Protein AF-A0A420DEM3-F1 (afdb_monomer_lite)

Organism: NCBI:txid1230530

Sequence (93 aa):
MNNKSKINGILQILMSIFWIYHYGILLYQYHFTNILFAFMYPNWTLILFIFMGILGIVIGSSVILGKKKIKTGYLQILGLLIIGIIIDLIVLS

Structure (mmCIF, N/CA/C/O backbone):
data_AF-A0A420DEM3-F1
#
_entry.id   AF-A0A420DEM3-F1
#
loop_
_atom_site.group_PDB
_atom_site.id
_atom_site.type_symbol
_atom_site.label_atom_id
_atom_site.label_alt_id
_atom_site.label_comp_id
_atom_site.label_asym_id
_atom_site.label_entity_id
_atom_site.label_seq_id
_atom_site.pdbx_PDB_ins_code
_atom_site.Cartn_x
_atom_site.Cartn_y
_atom_site.Cartn_z
_atom_site.occupancy
_atom_site.B_iso_or_equiv
_atom_site.auth_seq_id
_atom_site.auth_comp_id
_atom_site.auth_asym_id
_atom_site.auth_atom_id
_atom_site.pdbx_PDB_model_num
ATOM 1 N N . MET A 1 1 ? -19.032 -3.951 17.015 1.00 62.16 1 MET A N 1
ATOM 2 C CA . MET A 1 1 ? -17.839 -3.474 16.272 1.00 62.16 1 MET A CA 1
ATOM 3 C C . MET A 1 1 ? -18.048 -2.009 15.914 1.00 62.16 1 MET A C 1
ATOM 5 O O . MET A 1 1 ? -19.117 -1.693 15.412 1.00 62.16 1 MET A O 1
ATOM 9 N N . ASN A 1 2 ? -17.106 -1.115 16.223 1.00 80.31 2 ASN A N 1
ATOM 10 C CA . ASN A 1 2 ? -17.301 0.329 16.038 1.00 80.31 2 ASN A CA 1
ATOM 11 C C . ASN A 1 2 ? -17.410 0.681 14.540 1.00 80.31 2 ASN A C 1
ATOM 13 O O . ASN A 1 2 ? -16.525 0.320 13.762 1.00 80.31 2 ASN A O 1
ATOM 17 N N . ASN A 1 3 ? -18.464 1.403 14.140 1.00 89.19 3 ASN A N 1
ATO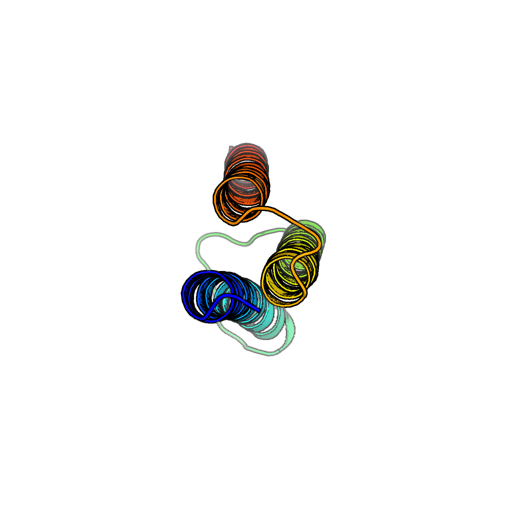M 18 C CA . ASN A 1 3 ? -18.663 1.853 12.756 1.00 89.19 3 ASN A CA 1
ATOM 19 C C . ASN A 1 3 ? -17.466 2.663 12.237 1.00 89.19 3 ASN A C 1
ATOM 21 O O . ASN A 1 3 ? -17.084 2.518 11.078 1.00 89.19 3 ASN A O 1
ATOM 25 N N . LYS A 1 4 ? -16.795 3.425 13.114 1.00 91.06 4 LYS A N 1
ATOM 26 C CA . LYS A 1 4 ? -15.5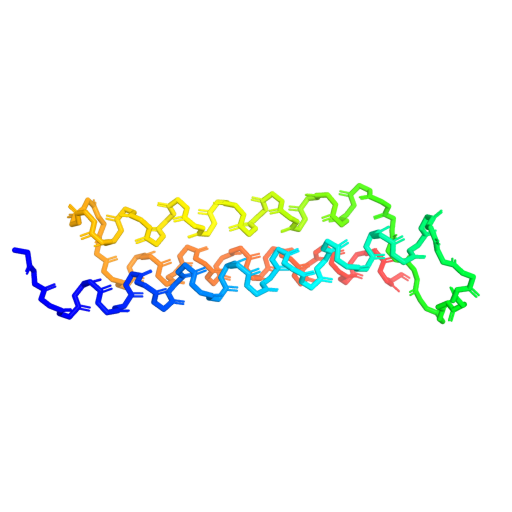71 4.162 12.766 1.00 91.06 4 LYS A CA 1
ATOM 27 C C . LYS A 1 4 ? -14.448 3.225 12.309 1.00 91.06 4 LYS A C 1
ATOM 29 O O . LYS A 1 4 ? -13.812 3.499 11.295 1.00 91.06 4 LYS A O 1
ATOM 34 N N . SER A 1 5 ? -14.227 2.108 13.005 1.00 91.00 5 SER A N 1
ATOM 35 C CA . SER A 1 5 ? -13.191 1.130 12.635 1.00 91.00 5 SER A CA 1
ATOM 36 C C . SER A 1 5 ? -13.496 0.441 11.310 1.00 91.00 5 SER A C 1
ATOM 38 O O . SER A 1 5 ? -12.583 0.249 10.514 1.00 91.00 5 SER A O 1
ATOM 40 N N . LYS A 1 6 ? -14.772 0.133 11.039 1.00 93.38 6 LYS A N 1
ATOM 41 C CA . LYS A 1 6 ? -15.195 -0.430 9.748 1.00 93.38 6 LYS A CA 1
ATOM 42 C C . LYS A 1 6 ? -14.881 0.520 8.594 1.00 93.38 6 LYS A C 1
ATOM 44 O O . LYS A 1 6 ? -14.204 0.117 7.659 1.00 93.38 6 LYS A O 1
ATOM 49 N N . ILE A 1 7 ? -15.320 1.778 8.691 1.00 96.31 7 ILE A N 1
ATOM 50 C CA . ILE A 1 7 ? -15.112 2.786 7.638 1.00 96.31 7 ILE A CA 1
ATOM 51 C C . ILE A 1 7 ? -13.615 2.993 7.372 1.00 96.31 7 ILE A C 1
ATOM 53 O O . ILE A 1 7 ? -13.177 2.943 6.228 1.00 96.31 7 ILE A O 1
ATOM 57 N N . ASN A 1 8 ? -12.812 3.158 8.428 1.00 96.25 8 ASN A N 1
ATOM 58 C CA . ASN A 1 8 ? -11.368 3.354 8.277 1.00 96.25 8 ASN A CA 1
ATOM 59 C C . ASN A 1 8 ? -10.669 2.109 7.713 1.00 96.25 8 ASN A C 1
ATOM 61 O O . ASN A 1 8 ? -9.790 2.232 6.869 1.00 96.25 8 ASN A O 1
ATOM 65 N N . GLY A 1 9 ? -11.065 0.911 8.143 1.00 96.31 9 GLY A N 1
ATOM 66 C CA . GLY A 1 9 ? -10.521 -0.329 7.597 1.00 96.31 9 GLY A CA 1
ATOM 67 C C . GLY A 1 9 ? -10.861 -0.520 6.114 1.00 96.31 9 GLY A C 1
ATOM 68 O O . GLY A 1 9 ? -9.993 -0.916 5.345 1.00 96.31 9 GLY A O 1
ATOM 69 N N . ILE A 1 10 ? -12.078 -0.159 5.687 1.00 97.56 10 ILE A N 1
ATOM 70 C CA . ILE A 1 10 ? -12.469 -0.160 4.267 1.00 97.56 10 ILE A CA 1
ATOM 71 C C . ILE A 1 10 ? -11.611 0.829 3.471 1.00 97.56 10 ILE A C 1
ATOM 73 O O . ILE A 1 10 ? -11.091 0.463 2.423 1.00 97.56 10 ILE A O 1
ATOM 77 N N . LEU A 1 11 ? -11.400 2.049 3.977 1.00 97.62 11 LEU A N 1
ATOM 78 C CA . LEU A 1 11 ? -10.525 3.034 3.327 1.00 97.62 11 LEU A CA 1
ATOM 79 C C . LEU A 1 11 ? -9.087 2.518 3.173 1.00 97.62 11 LEU A C 1
ATOM 81 O O . LEU A 1 11 ? -8.488 2.681 2.113 1.00 97.62 11 LEU A O 1
ATOM 85 N N . GLN A 1 12 ? -8.548 1.855 4.199 1.00 97.19 12 GLN A N 1
ATOM 86 C CA . GLN A 1 12 ? -7.219 1.233 4.148 1.00 97.19 12 GLN A CA 1
ATOM 87 C C . GLN A 1 12 ? -7.131 0.141 3.071 1.00 97.19 12 GLN A C 1
ATOM 89 O O . GLN A 1 12 ? -6.146 0.077 2.334 1.00 97.19 12 GLN A O 1
ATOM 94 N N . ILE A 1 13 ? -8.170 -0.689 2.941 1.00 98.19 13 ILE A N 1
ATOM 95 C CA . ILE A 1 13 ? -8.259 -1.709 1.887 1.00 98.19 13 ILE A CA 1
ATOM 96 C C . ILE A 1 13 ? -8.356 -1.055 0.507 1.00 98.19 13 ILE A C 1
ATOM 98 O O . ILE A 1 13 ? -7.625 -1.456 -0.389 1.00 98.19 13 ILE A O 1
ATOM 102 N N . LEU A 1 14 ? -9.201 -0.036 0.328 1.00 98.12 14 LEU A N 1
ATOM 103 C CA . LEU A 1 14 ? -9.357 0.652 -0.958 1.00 98.12 14 LEU A CA 1
ATOM 104 C C . LEU A 1 14 ? -8.050 1.299 -1.431 1.00 98.12 14 LEU A C 1
ATOM 106 O O . LEU A 1 14 ? -7.682 1.130 -2.591 1.00 98.12 14 LEU A O 1
ATOM 110 N N . MET A 1 15 ? -7.311 1.966 -0.537 1.00 96.62 15 MET A N 1
ATOM 111 C CA . MET A 1 15 ? -5.977 2.497 -0.856 1.00 96.62 15 MET A CA 1
ATOM 112 C C . MET A 1 15 ? -5.014 1.387 -1.294 1.00 96.62 15 MET A C 1
ATOM 114 O O . MET A 1 15 ? -4.244 1.559 -2.234 1.00 96.62 15 MET A O 1
ATOM 118 N N . SER A 1 16 ? -5.086 0.234 -0.633 1.00 97.56 16 SER A N 1
ATOM 119 C CA . SER A 1 16 ? -4.223 -0.910 -0.922 1.00 97.56 16 SER A CA 1
ATOM 120 C C . SER A 1 16 ? -4.582 -1.581 -2.254 1.00 97.56 16 SER A C 1
ATOM 122 O O . SER A 1 16 ? -3.695 -1.951 -3.014 1.00 97.56 16 SER A O 1
ATOM 124 N N . ILE A 1 17 ? -5.872 -1.677 -2.589 1.00 98.19 17 ILE A N 1
ATOM 125 C CA . ILE A 1 17 ? -6.346 -2.153 -3.897 1.00 98.19 17 ILE A CA 1
ATOM 126 C C . ILE A 1 17 ? -5.903 -1.199 -5.005 1.00 98.19 17 ILE A C 1
ATOM 128 O O . ILE A 1 17 ? -5.419 -1.660 -6.034 1.00 98.19 17 ILE A O 1
ATOM 132 N N . PHE A 1 18 ? -6.031 0.115 -4.796 1.00 97.62 18 PHE A N 1
ATOM 133 C CA . PHE A 1 18 ? -5.559 1.111 -5.758 1.00 97.62 18 PHE A CA 1
ATOM 134 C C . PHE A 1 18 ? -4.059 0.957 -6.032 1.00 97.62 18 PHE A C 1
ATOM 136 O O . PHE A 1 18 ? -3.645 0.948 -7.189 1.00 97.62 18 PHE A O 1
ATOM 143 N N . TRP A 1 19 ? -3.261 0.755 -4.982 1.00 97.06 19 TRP A N 1
ATOM 144 C CA . TRP A 1 19 ? -1.833 0.476 -5.106 1.00 97.06 19 TRP A CA 1
ATOM 145 C C . TRP A 1 19 ? -1.569 -0.776 -5.953 1.00 97.06 19 TRP A C 1
ATOM 147 O O . TRP A 1 19 ? -0.816 -0.717 -6.924 1.00 97.06 19 TRP A O 1
ATOM 157 N N . ILE A 1 20 ? -2.198 -1.909 -5.617 1.00 98.19 20 ILE A N 1
ATOM 158 C CA . ILE A 1 20 ? -2.047 -3.164 -6.374 1.00 98.19 20 ILE A CA 1
ATOM 159 C C . ILE A 1 20 ? -2.421 -2.954 -7.837 1.00 98.19 20 ILE A C 1
ATOM 161 O O . ILE A 1 20 ? -1.691 -3.385 -8.723 1.00 98.19 20 ILE A O 1
ATOM 165 N N . TYR A 1 21 ? -3.547 -2.288 -8.088 1.00 98.12 21 TYR A N 1
ATOM 166 C CA . TYR A 1 21 ? -4.025 -2.019 -9.434 1.00 98.12 21 TYR A CA 1
ATOM 167 C C . TYR A 1 21 ? -3.017 -1.186 -10.228 1.00 98.12 21 TYR A C 1
ATOM 169 O O . TYR A 1 21 ? -2.688 -1.556 -11.351 1.00 98.12 21 TYR A O 1
ATOM 177 N N . HIS A 1 22 ? -2.480 -0.116 -9.634 1.00 96.25 22 HIS A N 1
ATOM 178 C CA . HIS A 1 22 ? -1.509 0.764 -10.279 1.00 96.25 22 HIS A CA 1
ATOM 179 C C . HIS A 1 22 ? -0.238 0.021 -10.723 1.00 96.25 22 HIS A C 1
ATOM 181 O O . HIS A 1 22 ? 0.173 0.137 -11.875 1.00 96.25 22 HIS A O 1
ATOM 187 N N . TYR A 1 23 ? 0.365 -0.796 -9.858 1.00 96.31 23 TYR A N 1
ATOM 188 C CA . TYR A 1 23 ? 1.574 -1.537 -10.242 1.00 96.31 23 TYR A CA 1
ATOM 189 C C . TYR A 1 23 ? 1.275 -2.804 -11.047 1.00 96.31 23 TYR A C 1
ATOM 191 O O . TYR A 1 23 ? 2.098 -3.219 -11.860 1.00 96.31 23 TYR A O 1
ATOM 199 N N . GLY A 1 24 ? 0.089 -3.392 -10.884 1.00 96.88 24 GLY A N 1
ATOM 200 C CA . GLY A 1 24 ? -0.385 -4.504 -11.702 1.00 96.88 24 GLY A CA 1
ATOM 201 C C . GLY A 1 24 ? -0.600 -4.099 -13.158 1.00 96.88 24 GLY A C 1
ATOM 202 O O . GLY A 1 24 ? -0.152 -4.810 -14.056 1.00 96.88 24 GLY A O 1
ATOM 203 N N . ILE A 1 25 ? -1.220 -2.938 -13.406 1.00 96.31 2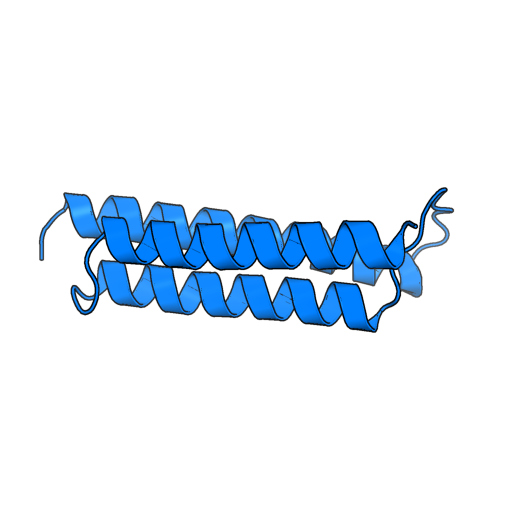5 ILE A N 1
ATOM 204 C CA . ILE A 1 25 ? -1.385 -2.428 -14.772 1.00 96.31 25 ILE A CA 1
ATOM 205 C C . ILE A 1 25 ? -0.036 -2.056 -15.387 1.00 96.31 25 ILE A C 1
ATOM 207 O O . ILE A 1 25 ? 0.188 -2.353 -16.557 1.00 96.31 25 ILE A O 1
ATOM 211 N N . LEU A 1 26 ? 0.882 -1.488 -14.600 1.00 95.31 26 LEU A N 1
ATOM 212 C CA . LEU A 1 26 ? 2.226 -1.158 -15.068 1.00 95.31 26 LEU A CA 1
ATOM 213 C C . LEU A 1 26 ? 2.995 -2.423 -15.479 1.00 95.31 26 LEU A C 1
ATOM 215 O O . LEU A 1 26 ? 3.535 -2.495 -16.580 1.00 95.31 26 LEU A O 1
ATOM 219 N N . LEU A 1 27 ? 2.962 -3.461 -14.636 1.00 95.88 27 LEU A N 1
ATOM 220 C CA . LEU A 1 27 ? 3.575 -4.755 -14.935 1.00 95.88 27 LEU A CA 1
ATOM 221 C C . LEU A 1 27 ? 2.970 -5.382 -16.195 1.00 95.88 27 LEU A C 1
ATOM 223 O O . LEU A 1 27 ? 3.703 -5.921 -17.022 1.00 95.88 27 LEU A O 1
ATOM 227 N N . TYR A 1 28 ? 1.648 -5.296 -16.361 1.00 95.44 28 TYR A N 1
ATOM 228 C CA . TYR A 1 28 ? 0.973 -5.778 -17.562 1.00 95.44 28 TYR A CA 1
ATOM 229 C C . TYR A 1 28 ? 1.435 -5.018 -18.814 1.00 95.44 28 TYR A C 1
ATOM 231 O O . TYR A 1 28 ? 1.806 -5.634 -19.810 1.00 95.44 28 TYR A O 1
ATOM 239 N N . GLN A 1 29 ? 1.471 -3.687 -18.759 1.00 95.56 29 GLN A N 1
ATOM 240 C CA . GLN A 1 29 ? 1.901 -2.864 -19.889 1.00 95.56 29 GLN A CA 1
ATOM 241 C C . GLN A 1 29 ? 3.351 -3.155 -20.295 1.00 95.56 29 GLN A C 1
ATOM 243 O O . GLN A 1 29 ? 3.641 -3.240 -21.480 1.00 95.56 29 GLN A O 1
ATOM 248 N N . TYR A 1 30 ? 4.241 -3.408 -19.335 1.00 93.94 30 TYR A N 1
ATOM 249 C CA . TYR A 1 30 ? 5.649 -3.712 -19.621 1.00 93.94 30 TYR A CA 1
ATOM 250 C C . TYR A 1 30 ? 5.860 -5.007 -20.417 1.00 93.94 30 TYR A C 1
ATOM 252 O O . TYR A 1 30 ? 6.885 -5.148 -21.077 1.00 93.94 30 TYR A O 1
ATOM 260 N N . HIS A 1 31 ? 4.918 -5.954 -20.359 1.00 93.75 31 HIS A N 1
ATOM 261 C CA . HIS A 1 31 ? 5.080 -7.280 -20.973 1.00 93.75 31 HIS A CA 1
ATOM 262 C C . HIS A 1 31 ? 4.126 -7.552 -22.131 1.00 93.75 31 HIS A C 1
ATOM 264 O O . HIS A 1 31 ? 4.423 -8.390 -22.979 1.00 93.75 31 HIS A O 1
ATOM 270 N N . PHE A 1 32 ? 2.966 -6.898 -22.145 1.00 93.50 32 PHE A N 1
ATOM 271 C CA . PHE A 1 32 ? 1.865 -7.252 -23.038 1.00 93.50 32 PHE A CA 1
ATOM 272 C C . PHE A 1 32 ? 1.403 -6.092 -23.919 1.00 93.50 32 PHE A C 1
ATOM 274 O O . PHE A 1 32 ? 0.490 -6.270 -24.725 1.00 93.50 32 PHE A O 1
ATOM 281 N N . THR A 1 33 ? 2.007 -4.907 -23.795 1.00 91.62 33 THR A N 1
ATOM 282 C CA . THR A 1 33 ? 1.720 -3.776 -24.680 1.00 91.62 33 THR A CA 1
ATOM 283 C C . THR A 1 33 ? 3.003 -3.210 -25.283 1.00 91.62 33 THR A C 1
ATOM 285 O O . THR A 1 33 ? 4.094 -3.374 -24.754 1.00 91.62 33 THR A O 1
ATOM 288 N N . ASN A 1 34 ? 2.868 -2.520 -26.416 1.00 89.19 34 ASN A N 1
ATOM 289 C CA . ASN A 1 34 ? 3.989 -1.876 -27.112 1.00 89.19 34 ASN A CA 1
ATOM 290 C C . ASN A 1 34 ? 4.214 -0.431 -26.628 1.00 89.19 34 ASN A C 1
ATOM 292 O O . ASN A 1 34 ? 4.638 0.428 -27.401 1.00 89.19 34 ASN A O 1
ATOM 296 N N . ILE A 1 35 ? 3.847 -0.126 -25.380 1.00 90.56 35 ILE A N 1
ATOM 297 C CA . ILE A 1 35 ? 3.996 1.220 -24.821 1.00 90.56 35 ILE A CA 1
ATOM 298 C C . ILE A 1 35 ? 5.463 1.407 -24.423 1.00 90.56 35 ILE A C 1
ATOM 300 O O . ILE A 1 35 ? 5.989 0.640 -23.621 1.00 90.56 35 ILE A O 1
ATOM 304 N N . LEU A 1 36 ? 6.121 2.434 -24.969 1.00 86.62 36 LEU A N 1
ATOM 305 C CA . LEU A 1 36 ? 7.456 2.831 -24.524 1.00 86.62 36 LEU A CA 1
ATOM 306 C C . LEU A 1 36 ? 7.356 3.696 -23.266 1.00 86.62 36 LEU A C 1
ATOM 308 O O . LEU A 1 36 ? 6.675 4.722 -23.261 1.00 86.62 36 LEU A O 1
ATOM 312 N N . PHE A 1 37 ? 8.086 3.307 -22.226 1.00 87.06 37 PHE A N 1
ATOM 313 C CA . PHE A 1 37 ? 8.196 4.059 -20.981 1.00 87.06 37 PHE A CA 1
ATOM 314 C C . PHE A 1 37 ? 9.552 4.758 -20.910 1.00 87.06 37 PHE A C 1
ATOM 316 O O . PHE A 1 37 ? 10.578 4.154 -21.209 1.00 87.06 37 PHE A O 1
ATOM 323 N N . ALA A 1 38 ? 9.560 6.027 -20.492 1.00 85.81 38 ALA A N 1
ATOM 324 C CA . ALA A 1 38 ? 10.801 6.781 -20.287 1.00 85.81 38 ALA A CA 1
ATOM 325 C C . ALA A 1 38 ? 11.636 6.223 -19.120 1.00 85.81 38 ALA A C 1
ATOM 327 O O . ALA A 1 38 ? 12.861 6.262 -19.163 1.00 85.81 38 ALA A O 1
ATOM 328 N N . PHE A 1 39 ? 10.963 5.676 -18.105 1.00 84.25 39 PHE A N 1
ATOM 329 C CA . PHE A 1 39 ? 11.565 5.012 -16.954 1.00 84.25 39 PHE A CA 1
ATOM 330 C C . PHE A 1 39 ? 10.831 3.702 -16.709 1.00 84.25 39 PHE A C 1
ATOM 332 O O . PHE A 1 39 ? 9.599 3.678 -16.692 1.00 84.25 39 PHE A O 1
ATOM 339 N N . MET A 1 40 ? 11.582 2.619 -16.527 1.00 90.62 40 MET A N 1
ATOM 340 C CA . MET A 1 40 ? 11.022 1.283 -16.387 1.00 90.62 40 MET A CA 1
ATOM 341 C C . MET A 1 40 ? 11.553 0.629 -15.116 1.00 90.62 40 MET A C 1
ATOM 343 O O . MET A 1 40 ? 12.749 0.387 -14.974 1.00 90.62 40 MET A O 1
ATOM 347 N N . TYR A 1 41 ? 10.647 0.331 -14.188 1.00 91.31 41 TYR A N 1
ATOM 348 C CA . TYR A 1 41 ? 10.983 -0.447 -13.005 1.00 91.31 41 TYR A CA 1
ATOM 349 C C . TYR A 1 41 ? 11.334 -1.885 -13.390 1.00 91.31 41 TYR A C 1
ATOM 351 O O . TYR A 1 41 ? 10.631 -2.482 -14.211 1.00 91.31 41 TYR A O 1
ATOM 359 N N . PRO A 1 42 ? 12.339 -2.491 -12.741 1.00 93.00 42 PRO A N 1
ATOM 360 C CA . PRO A 1 42 ? 12.537 -3.925 -12.799 1.00 93.00 42 PRO A CA 1
ATOM 361 C C . PRO A 1 42 ? 11.276 -4.676 -12.355 1.00 93.00 42 PRO A C 1
ATOM 363 O O . PRO A 1 42 ? 10.598 -4.295 -11.397 1.00 93.00 42 PRO A O 1
ATOM 366 N N . ASN A 1 43 ? 10.998 -5.808 -12.997 1.00 93.94 43 ASN A N 1
ATOM 367 C CA . ASN A 1 43 ? 9.807 -6.614 -12.709 1.00 93.94 43 ASN A CA 1
ATOM 368 C C . ASN A 1 43 ? 9.706 -7.037 -11.239 1.00 93.94 43 ASN A C 1
ATOM 370 O O . ASN A 1 43 ? 8.616 -7.045 -10.668 1.00 93.94 43 ASN A O 1
ATOM 374 N N . TRP A 1 44 ? 10.840 -7.363 -10.610 1.00 93.81 44 TRP A N 1
ATOM 375 C CA . TRP A 1 44 ? 10.877 -7.762 -9.203 1.00 93.81 44 TRP A CA 1
ATOM 376 C C . TRP A 1 44 ? 10.397 -6.637 -8.274 1.00 93.81 44 TRP A C 1
ATOM 378 O O . TRP A 1 44 ? 9.733 -6.917 -7.277 1.00 93.81 44 TRP A O 1
ATOM 388 N N . THR A 1 45 ? 10.658 -5.374 -8.626 1.00 95.50 45 THR A N 1
ATOM 389 C CA . THR A 1 45 ? 10.212 -4.196 -7.874 1.00 95.50 45 THR A CA 1
ATOM 390 C C . THR A 1 45 ? 8.693 -4.058 -7.937 1.00 95.50 45 THR A C 1
ATOM 392 O O . THR A 1 45 ? 8.042 -3.892 -6.908 1.00 95.50 45 THR A O 1
ATOM 395 N N . LEU A 1 46 ? 8.106 -4.221 -9.128 1.00 95.94 46 LEU A N 1
ATOM 396 C CA . LEU A 1 46 ? 6.652 -4.177 -9.315 1.00 95.94 46 LEU A CA 1
ATOM 397 C C . LEU A 1 46 ? 5.939 -5.299 -8.563 1.00 95.94 46 LEU A C 1
ATOM 399 O O . LEU A 1 46 ? 4.938 -5.058 -7.889 1.00 95.94 46 LEU A O 1
ATOM 403 N N . ILE A 1 47 ? 6.484 -6.514 -8.628 1.00 96.50 47 ILE A N 1
ATOM 404 C CA . ILE A 1 47 ? 5.972 -7.664 -7.878 1.00 96.50 47 ILE A CA 1
ATOM 405 C C . ILE A 1 47 ? 6.002 -7.366 -6.373 1.00 96.50 47 ILE A C 1
ATOM 407 O O . ILE A 1 47 ? 5.016 -7.599 -5.674 1.00 96.50 47 ILE A O 1
ATOM 411 N N . LEU A 1 48 ? 7.099 -6.796 -5.873 1.00 96.75 48 LEU A N 1
ATOM 412 C CA . LEU A 1 48 ? 7.247 -6.428 -4.468 1.00 96.75 48 LEU A CA 1
ATOM 413 C C . LEU A 1 48 ? 6.239 -5.348 -4.039 1.00 96.75 48 LEU A C 1
ATOM 415 O O . LEU A 1 48 ? 5.626 -5.475 -2.979 1.00 96.75 48 LEU A O 1
ATOM 419 N N . PHE A 1 49 ? 5.986 -4.338 -4.872 1.00 96.50 49 PHE A N 1
ATOM 420 C CA . PHE A 1 49 ? 4.960 -3.323 -4.613 1.00 96.50 49 PHE A CA 1
ATOM 421 C C . PHE A 1 49 ? 3.539 -3.898 -4.600 1.00 96.50 49 PHE A C 1
ATOM 423 O O . PHE A 1 49 ? 2.737 -3.536 -3.737 1.00 96.50 49 PHE A O 1
ATOM 430 N N . ILE A 1 50 ? 3.230 -4.846 -5.487 1.00 97.44 50 ILE A N 1
ATOM 431 C CA . ILE A 1 50 ? 1.960 -5.582 -5.452 1.00 97.44 50 ILE A CA 1
ATOM 432 C C . ILE A 1 50 ? 1.835 -6.367 -4.137 1.00 97.44 50 ILE A C 1
ATOM 434 O O . ILE A 1 50 ? 0.799 -6.290 -3.472 1.00 97.44 50 ILE A O 1
ATOM 438 N N . PHE A 1 51 ? 2.896 -7.057 -3.704 1.00 97.69 51 PHE A N 1
ATOM 439 C CA . PHE A 1 51 ? 2.913 -7.756 -2.415 1.00 97.69 51 PHE A CA 1
ATOM 440 C C . PHE A 1 51 ? 2.693 -6.810 -1.228 1.00 97.69 51 PHE A C 1
ATOM 442 O O . PHE A 1 51 ? 1.923 -7.138 -0.323 1.00 97.69 51 PHE A O 1
ATOM 449 N N . MET A 1 52 ? 3.302 -5.622 -1.230 1.00 97.38 52 MET A N 1
ATOM 450 C CA . MET A 1 52 ? 3.059 -4.602 -0.201 1.00 97.38 52 MET A CA 1
ATOM 451 C C . MET A 1 52 ? 1.595 -4.160 -0.164 1.00 97.38 52 MET A C 1
ATOM 453 O O . MET A 1 52 ? 1.012 -4.054 0.917 1.00 97.38 52 MET A O 1
ATOM 457 N N . GLY A 1 53 ? 0.968 -3.974 -1.326 1.00 97.19 53 GLY A N 1
ATOM 458 C CA . GLY A 1 53 ? -0.463 -3.698 -1.411 1.00 97.19 53 GLY A CA 1
ATOM 459 C C . GLY A 1 53 ? -1.313 -4.828 -0.815 1.00 97.19 53 GLY A C 1
ATOM 460 O O . GLY A 1 53 ? -2.230 -4.568 -0.038 1.00 97.19 53 GLY A O 1
ATOM 461 N N . ILE A 1 54 ? -0.973 -6.096 -1.076 1.00 98.06 54 ILE A N 1
ATOM 462 C CA . ILE A 1 54 ? -1.668 -7.251 -0.472 1.00 98.06 54 ILE A CA 1
ATOM 463 C C . ILE A 1 54 ? -1.533 -7.228 1.059 1.00 98.06 54 ILE A C 1
ATOM 465 O O . ILE A 1 54 ? -2.524 -7.418 1.771 1.00 98.06 54 ILE A O 1
ATOM 469 N N . LEU A 1 55 ? -0.342 -6.928 1.588 1.00 97.62 55 LEU A N 1
ATOM 470 C CA . LEU A 1 55 ? -0.142 -6.745 3.032 1.00 97.62 55 LEU A CA 1
ATOM 471 C C . LEU A 1 55 ? -1.015 -5.608 3.586 1.00 97.62 55 LEU A C 1
ATOM 473 O O . LEU A 1 55 ? -1.601 -5.752 4.662 1.00 97.62 55 LEU A O 1
ATOM 477 N N . GLY A 1 56 ? -1.166 -4.512 2.841 1.00 97.19 56 GLY A N 1
ATOM 478 C CA . GLY A 1 56 ? -2.073 -3.412 3.171 1.00 97.19 56 GLY A CA 1
ATOM 479 C C . GLY A 1 56 ? -3.537 -3.852 3.309 1.00 97.19 56 GLY A C 1
ATOM 480 O O . GLY A 1 56 ? -4.209 -3.470 4.272 1.00 97.19 56 GLY A O 1
ATOM 481 N N . ILE A 1 57 ? -4.015 -4.749 2.437 1.00 97.88 57 ILE A N 1
ATOM 482 C CA . ILE A 1 57 ? -5.362 -5.340 2.540 1.00 97.88 57 ILE A CA 1
ATOM 483 C C . ILE A 1 57 ? -5.507 -6.163 3.827 1.00 97.88 57 ILE A C 1
ATOM 485 O O . ILE A 1 57 ? -6.523 -6.054 4.523 1.00 97.88 57 ILE A O 1
ATOM 489 N N . VAL A 1 58 ? -4.496 -6.960 4.186 1.00 97.69 58 VAL A N 1
ATOM 490 C CA . VAL A 1 58 ? -4.498 -7.755 5.429 1.00 97.69 58 VAL A CA 1
ATOM 491 C C . VAL A 1 58 ? -4.537 -6.847 6.662 1.00 97.69 58 VAL A C 1
ATOM 493 O O . VAL A 1 58 ? -5.269 -7.119 7.623 1.00 97.69 58 VAL A O 1
ATOM 496 N N . ILE A 1 59 ? -3.795 -5.737 6.635 1.00 96.75 59 ILE A N 1
ATOM 497 C CA . ILE A 1 59 ? -3.799 -4.730 7.702 1.00 96.75 59 ILE A CA 1
ATOM 498 C C . ILE A 1 59 ? -5.185 -4.088 7.825 1.00 96.75 59 ILE A C 1
ATOM 500 O O . ILE A 1 59 ? -5.752 -4.090 8.922 1.00 96.75 59 ILE A O 1
ATOM 504 N N . GLY A 1 60 ? -5.761 -3.610 6.719 1.00 95.88 60 GLY A N 1
ATOM 505 C CA . GLY A 1 60 ? -7.091 -2.997 6.706 1.00 95.88 60 GLY A CA 1
ATOM 506 C C . GLY A 1 60 ? -8.181 -3.961 7.184 1.00 95.88 60 GLY A C 1
ATOM 507 O O . GLY A 1 60 ? -8.993 -3.610 8.040 1.00 95.88 60 GLY A O 1
ATOM 508 N N . SER A 1 61 ? -8.123 -5.224 6.754 1.00 96.12 61 SER A N 1
ATOM 509 C CA . SER A 1 61 ? -9.018 -6.293 7.223 1.00 96.12 61 SER A CA 1
ATOM 510 C C . SER A 1 61 ? -8.881 -6.540 8.729 1.00 96.12 61 SER A C 1
ATOM 512 O O . SER A 1 61 ? -9.874 -6.718 9.434 1.00 96.12 61 SER A O 1
ATOM 514 N N . SER A 1 62 ? -7.657 -6.478 9.261 1.00 95.12 62 SER A N 1
ATOM 515 C CA . SER A 1 62 ? -7.402 -6.603 10.701 1.00 95.12 62 SER A CA 1
ATOM 516 C C . SER A 1 62 ? -7.973 -5.428 11.508 1.00 95.12 62 SER A C 1
ATOM 518 O O . SER A 1 62 ? -8.388 -5.621 12.653 1.00 95.12 62 SER A O 1
ATOM 520 N N . VAL A 1 63 ? -8.027 -4.222 10.925 1.00 95.38 63 VAL A N 1
ATOM 521 C CA . VAL A 1 63 ? -8.693 -3.049 11.522 1.00 95.38 63 VAL A CA 1
ATOM 522 C C . VAL A 1 63 ? -10.212 -3.203 11.488 1.00 95.38 63 VAL A C 1
ATOM 524 O O . VAL A 1 63 ? -10.864 -2.910 12.493 1.00 95.38 63 VAL A O 1
ATOM 527 N N . ILE A 1 64 ? -10.774 -3.718 10.384 1.00 95.06 64 ILE A N 1
ATOM 528 C CA . ILE A 1 64 ? -12.206 -4.037 10.291 1.00 95.06 64 ILE A CA 1
ATOM 529 C C . ILE A 1 64 ? -12.572 -5.004 11.411 1.00 95.06 64 ILE A C 1
ATOM 531 O O . ILE A 1 64 ? -13.410 -4.657 12.230 1.00 95.06 64 ILE A O 1
ATOM 535 N N . LEU A 1 65 ? -11.889 -6.148 11.516 1.00 93.31 65 LEU A N 1
ATOM 536 C CA . LEU A 1 65 ? -12.145 -7.190 12.521 1.00 93.31 65 LEU A CA 1
ATOM 537 C C . LEU A 1 65 ? -11.873 -6.757 13.976 1.00 93.31 65 LEU A C 1
ATOM 539 O O . LEU A 1 65 ? -12.048 -7.556 14.892 1.00 93.31 65 LEU A O 1
ATOM 543 N N . GLY A 1 66 ? -11.408 -5.527 14.213 1.00 90.06 66 GLY A N 1
ATOM 544 C CA . GLY A 1 66 ? -11.090 -5.022 15.549 1.00 90.06 66 GLY A CA 1
ATOM 545 C C . GLY A 1 66 ? -9.830 -5.631 16.174 1.00 90.06 66 GLY A C 1
ATOM 546 O O . GLY A 1 66 ? -9.540 -5.346 17.332 1.00 90.06 66 GLY A O 1
ATOM 547 N N . LYS A 1 67 ? -9.056 -6.424 15.419 1.00 90.81 67 LYS A N 1
ATOM 548 C CA . LYS A 1 67 ? -7.781 -7.017 15.864 1.00 90.81 67 LYS A CA 1
ATOM 549 C C . LYS A 1 67 ? -6.660 -5.979 15.968 1.00 90.81 67 LYS A C 1
ATOM 551 O O . LYS A 1 67 ? -5.677 -6.202 16.668 1.00 90.81 67 LYS A O 1
ATOM 556 N N . LYS A 1 68 ? -6.789 -4.846 15.267 1.00 91.00 68 LYS A N 1
ATOM 557 C CA . LYS A 1 68 ? -5.840 -3.722 15.299 1.00 91.00 68 LYS A CA 1
ATOM 558 C C . LYS A 1 68 ? -6.544 -2.385 15.505 1.00 91.00 68 LYS A C 1
ATOM 560 O O . LYS A 1 68 ? -7.671 -2.181 15.057 1.00 91.00 68 LYS A O 1
ATOM 565 N N . LYS A 1 69 ? -5.847 -1.439 16.144 1.00 93.06 69 LYS A N 1
ATOM 566 C CA . LYS A 1 69 ? -6.310 -0.048 16.264 1.00 93.06 69 LYS A CA 1
ATOM 567 C C . LYS A 1 69 ? -6.198 0.652 14.904 1.00 93.06 69 LYS A C 1
ATOM 569 O O . LYS A 1 69 ? -5.270 0.397 14.138 1.00 93.06 69 LYS A O 1
ATOM 574 N N . ILE A 1 70 ? -7.092 1.606 14.641 1.00 92.69 70 ILE A N 1
ATOM 575 C CA . ILE A 1 70 ? -7.103 2.387 13.389 1.00 92.69 70 ILE A CA 1
ATOM 576 C C . ILE A 1 70 ? -5.745 3.067 13.154 1.00 92.69 70 ILE A C 1
ATOM 578 O O . ILE A 1 70 ? -5.146 2.899 12.094 1.00 92.69 70 ILE A O 1
ATOM 582 N N . LYS A 1 71 ? -5.221 3.761 14.178 1.00 93.75 71 LYS A N 1
ATOM 583 C CA . LYS A 1 71 ? -3.929 4.466 14.121 1.00 93.75 71 LYS A CA 1
ATOM 584 C C . LYS A 1 71 ? -2.769 3.526 13.785 1.00 93.75 71 LYS A C 1
ATOM 586 O O . LYS A 1 71 ? -1.927 3.869 12.967 1.00 93.75 71 LYS A O 1
ATOM 591 N N . THR A 1 72 ? -2.741 2.332 14.383 1.00 94.19 72 THR A N 1
ATOM 592 C CA . THR A 1 72 ? -1.694 1.341 14.093 1.00 94.19 72 THR A CA 1
ATOM 593 C C . THR A 1 7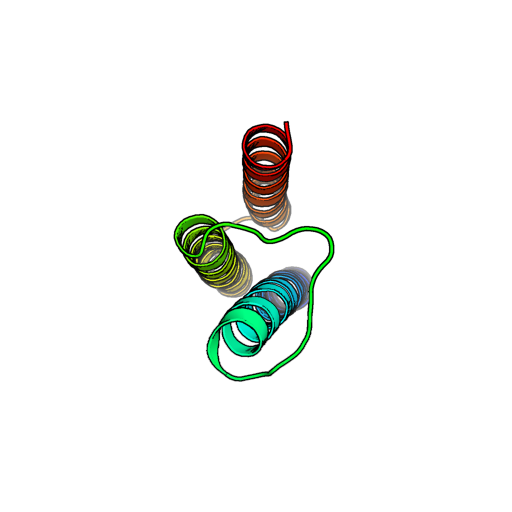2 ? -1.796 0.799 12.670 1.00 94.19 72 THR A C 1
ATOM 595 O O . THR A 1 72 ? -0.763 0.569 12.059 1.00 94.19 72 THR A O 1
ATOM 598 N N . GLY A 1 73 ? -3.007 0.645 12.121 1.00 94.38 73 GLY A N 1
ATOM 599 C CA . GLY A 1 73 ? -3.185 0.237 10.723 1.00 94.38 73 GLY A CA 1
ATOM 600 C C . GLY A 1 73 ? -2.612 1.263 9.745 1.00 94.38 73 GLY A C 1
ATOM 601 O O . GLY A 1 73 ? -1.799 0.915 8.895 1.00 94.38 73 GLY A O 1
ATOM 602 N N . TYR A 1 74 ? -2.937 2.546 9.938 1.00 95.50 74 TYR A N 1
ATOM 603 C CA . TYR A 1 74 ? -2.378 3.621 9.113 1.00 95.50 74 TYR A CA 1
ATOM 604 C C . TYR A 1 74 ? -0.862 3.761 9.252 1.00 95.50 74 TYR A C 1
ATOM 606 O O . TYR A 1 74 ? -0.192 3.951 8.247 1.00 95.50 74 TYR A O 1
ATOM 614 N N . LEU A 1 75 ? -0.305 3.619 10.461 1.00 96.69 75 LEU A N 1
ATOM 615 C CA . LEU A 1 75 ? 1.150 3.644 10.652 1.00 96.69 75 LEU A CA 1
ATOM 616 C C . LEU A 1 75 ? 1.857 2.519 9.888 1.00 96.69 75 LEU A C 1
ATOM 618 O O . LEU A 1 75 ? 2.923 2.743 9.328 1.00 96.69 75 LEU A O 1
ATOM 622 N N . GLN A 1 76 ? 1.268 1.323 9.838 1.00 96.19 76 GLN A N 1
ATOM 623 C CA . GLN A 1 76 ? 1.845 0.211 9.084 1.00 96.19 76 GLN A CA 1
ATOM 624 C C . GLN A 1 76 ? 1.784 0.450 7.573 1.00 96.19 76 GLN A C 1
ATOM 626 O O . GLN A 1 76 ? 2.777 0.221 6.892 1.00 96.19 76 GLN A O 1
ATOM 631 N N . ILE A 1 77 ? 0.659 0.957 7.060 1.00 95.94 77 ILE A N 1
ATOM 632 C CA . ILE A 1 77 ? 0.527 1.323 5.641 1.00 95.94 77 ILE A CA 1
ATOM 633 C C . ILE A 1 77 ? 1.495 2.456 5.279 1.00 95.94 77 ILE A C 1
ATOM 635 O O . ILE A 1 77 ? 2.134 2.403 4.235 1.00 95.94 77 ILE A O 1
ATOM 639 N N . LEU A 1 78 ? 1.667 3.442 6.161 1.00 96.12 78 LEU A N 1
ATOM 640 C CA . LEU A 1 78 ? 2.654 4.504 5.984 1.00 96.12 78 LEU A CA 1
ATOM 641 C C . LEU A 1 78 ? 4.088 3.955 5.976 1.00 96.12 78 LEU A C 1
ATOM 643 O O . LEU A 1 78 ? 4.901 4.385 5.168 1.00 96.12 78 LEU A O 1
ATOM 647 N N . GLY A 1 79 ? 4.397 2.977 6.830 1.00 96.62 79 GLY A N 1
ATOM 648 C CA . GLY A 1 79 ? 5.680 2.276 6.793 1.00 96.62 79 GLY A CA 1
ATOM 649 C C . GLY A 1 79 ? 5.922 1.583 5.450 1.00 96.62 79 GLY A C 1
ATOM 650 O O . GLY A 1 79 ? 6.999 1.724 4.882 1.00 96.62 79 GLY A O 1
ATOM 651 N N . LEU A 1 80 ? 4.907 0.904 4.904 1.00 95.94 80 LEU A N 1
ATOM 652 C CA . LEU A 1 80 ? 4.980 0.300 3.567 1.00 95.94 80 LEU A CA 1
ATOM 653 C C . LEU A 1 80 ? 5.179 1.358 2.467 1.00 95.94 80 LEU A C 1
ATOM 655 O O . LEU A 1 80 ? 6.007 1.144 1.587 1.00 95.94 80 LEU A O 1
ATOM 659 N N . LEU A 1 81 ? 4.498 2.513 2.552 1.00 94.75 81 LEU A N 1
ATOM 660 C CA . LEU A 1 81 ? 4.717 3.673 1.668 1.00 94.75 81 LEU A CA 1
ATOM 661 C C . LEU A 1 81 ? 6.172 4.129 1.667 1.00 94.75 81 LEU A C 1
ATOM 663 O O . LEU A 1 81 ? 6.779 4.253 0.609 1.00 94.75 81 LEU A O 1
ATOM 667 N N . ILE A 1 82 ? 6.736 4.348 2.853 1.00 96.50 82 ILE A N 1
ATOM 668 C CA . ILE A 1 82 ? 8.112 4.826 3.000 1.00 96.50 82 ILE A CA 1
ATOM 669 C C . ILE A 1 82 ? 9.102 3.811 2.425 1.00 96.50 82 ILE A C 1
ATOM 671 O O . ILE A 1 82 ? 10.011 4.199 1.699 1.00 96.50 82 ILE A O 1
ATOM 675 N N . ILE A 1 83 ? 8.914 2.515 2.696 1.00 95.50 83 ILE A N 1
ATOM 676 C CA . ILE A 1 83 ? 9.769 1.467 2.121 1.00 95.50 83 ILE A CA 1
ATOM 677 C C . ILE A 1 83 ? 9.652 1.466 0.591 1.00 95.50 83 ILE A C 1
ATOM 679 O O . ILE A 1 83 ? 10.670 1.377 -0.090 1.00 95.50 83 ILE A O 1
ATOM 683 N N . GLY A 1 84 ? 8.437 1.609 0.054 1.00 93.69 84 GLY A N 1
ATOM 684 C CA . GLY A 1 84 ? 8.205 1.713 -1.385 1.00 93.69 84 GLY A CA 1
ATOM 685 C C . GLY A 1 84 ? 8.984 2.864 -2.024 1.00 93.69 84 GLY A C 1
ATOM 686 O O . GLY A 1 84 ? 9.684 2.651 -3.007 1.00 93.69 84 GLY A O 1
ATOM 687 N N . ILE A 1 85 ? 8.939 4.048 -1.406 1.00 93.69 85 ILE A N 1
ATOM 688 C CA . ILE A 1 85 ? 9.678 5.241 -1.851 1.00 93.69 85 ILE A CA 1
ATOM 689 C C . ILE A 1 85 ? 11.196 5.037 -1.756 1.00 93.69 85 ILE A C 1
ATOM 691 O O . ILE A 1 85 ? 11.931 5.461 -2.638 1.00 93.69 85 ILE A O 1
ATOM 695 N N . ILE A 1 86 ? 11.696 4.381 -0.706 1.00 95.88 86 ILE A N 1
ATOM 696 C CA . ILE A 1 86 ? 13.135 4.101 -0.584 1.00 95.88 86 ILE A CA 1
ATOM 697 C C . ILE A 1 86 ? 13.601 3.184 -1.719 1.00 95.88 86 ILE A C 1
ATOM 699 O O . ILE A 1 86 ? 14.640 3.437 -2.321 1.00 95.88 86 ILE A O 1
ATOM 703 N N . ILE A 1 87 ? 12.834 2.134 -2.027 1.00 93.75 87 ILE A N 1
ATOM 704 C CA . ILE A 1 87 ? 13.150 1.228 -3.137 1.00 93.75 87 ILE A CA 1
ATOM 705 C C . ILE A 1 87 ? 13.113 1.982 -4.467 1.00 93.75 87 ILE A C 1
ATOM 707 O O . ILE A 1 87 ? 14.013 1.809 -5.280 1.00 93.75 87 ILE A O 1
ATOM 711 N N . ASP A 1 88 ? 12.103 2.829 -4.665 1.00 91.19 88 ASP A N 1
ATOM 712 C CA . ASP A 1 88 ? 11.970 3.684 -5.844 1.00 91.19 88 ASP A CA 1
ATOM 713 C C . ASP A 1 88 ? 13.218 4.553 -6.067 1.00 91.19 88 ASP A C 1
ATOM 715 O O . ASP A 1 88 ? 13.822 4.511 -7.138 1.00 91.19 88 ASP A O 1
ATOM 719 N N . LEU A 1 89 ? 13.675 5.244 -5.018 1.00 91.75 89 LEU A N 1
ATOM 720 C CA . LEU A 1 89 ? 14.886 6.066 -5.058 1.00 91.75 89 LEU A CA 1
ATOM 721 C C . LEU A 1 89 ? 16.145 5.259 -5.392 1.00 91.75 89 LEU A C 1
ATOM 723 O O . LEU A 1 89 ? 16.975 5.750 -6.143 1.00 91.75 89 LEU A O 1
ATOM 727 N N . ILE A 1 90 ? 16.286 4.042 -4.857 1.00 91.62 90 ILE A N 1
ATOM 728 C CA . ILE A 1 90 ? 17.446 3.169 -5.121 1.00 91.62 90 ILE A CA 1
ATOM 729 C C . ILE A 1 90 ? 17.441 2.641 -6.561 1.00 91.62 90 ILE A C 1
ATOM 731 O O . ILE A 1 90 ? 18.495 2.407 -7.140 1.00 91.62 90 ILE A O 1
ATOM 735 N N . VAL A 1 91 ? 16.260 2.390 -7.126 1.00 89.94 91 VAL A N 1
ATOM 736 C CA . VAL A 1 91 ? 16.121 1.833 -8.478 1.00 89.94 91 VAL A CA 1
ATOM 737 C C . VAL A 1 91 ? 16.289 2.909 -9.551 1.00 89.94 91 VAL A C 1
ATOM 739 O O . VAL A 1 91 ? 16.761 2.601 -10.643 1.00 89.94 91 VAL A O 1
ATOM 742 N N . LEU A 1 92 ? 15.879 4.145 -9.258 1.00 81.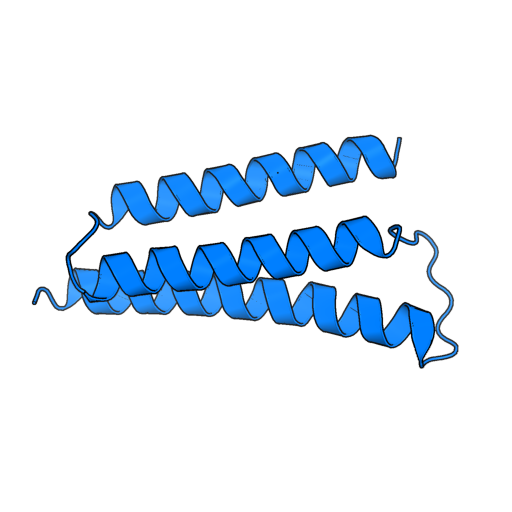75 92 LEU A N 1
ATOM 743 C CA . LEU A 1 92 ? 15.955 5.275 -10.186 1.00 81.75 92 LEU A CA 1
ATOM 744 C C . LEU A 1 92 ? 17.262 6.081 -10.093 1.00 81.75 92 LEU A C 1
ATOM 746 O O . LEU A 1 92 ? 17.511 6.886 -10.992 1.00 81.75 92 LEU A O 1
ATOM 750 N N . SER A 1 93 ? 18.058 5.910 -9.030 1.00 77.44 93 SER A N 1
ATOM 751 C CA .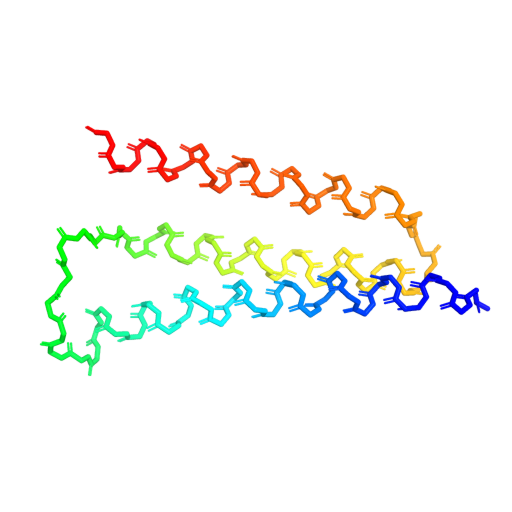 SER A 1 93 ? 19.389 6.525 -8.870 1.00 77.44 93 SER A CA 1
ATOM 752 C C . SER A 1 93 ? 20.451 5.844 -9.722 1.00 77.44 93 SER A C 1
ATOM 754 O O . SER A 1 93 ? 21.260 6.575 -10.330 1.00 77.44 93 SER A O 1
#

pLDDT: mean 93.79, std 5.17, range [62.16, 98.19]

Radius of gyration: 15.12 Å; chains: 1; bounding box: 38×14×43 Å

Foldseek 3Di:
DDPVLQVLLVVLLVVLVVQLVVLVVLLCCVPPHPDDDPDHFDNVLSVVSNVLSVVSNVLSVCSNVVVDPSVVSVVSNVVSVVVNVVVVVVRVD

Secondary structure (DSSP, 8-state):
--HHHHHHHHHHHHHHHHHHHHHHHHHHHHHHS----SS---HHHHHHHHHHHHHHHHHHHHHHTTSS-HHHHHHHHHHHHHHHHHHHHHHH-